Protein AF-A0A6J7QE34-F1 (afdb_monomer)

pLDDT: mean 70.09, std 14.31, range [37.53, 89.0]

Mean predicted aligned error: 12.64 Å

Secondary structure (DSSP, 8-state):
----PPTT-----EE----TT---------TT-TTHHHHHHHHHHHHHTTHHHHHHIIIIITT--SPEE-

Structure (mmCIF, N/CA/C/O backbone):
data_AF-A0A6J7QE34-F1
#
_entry.id   AF-A0A6J7QE34-F1
#
loop_
_atom_site.group_PDB
_atom_site.id
_atom_site.type_symbol
_atom_site.label_atom_id
_atom_site.label_alt_id
_atom_site.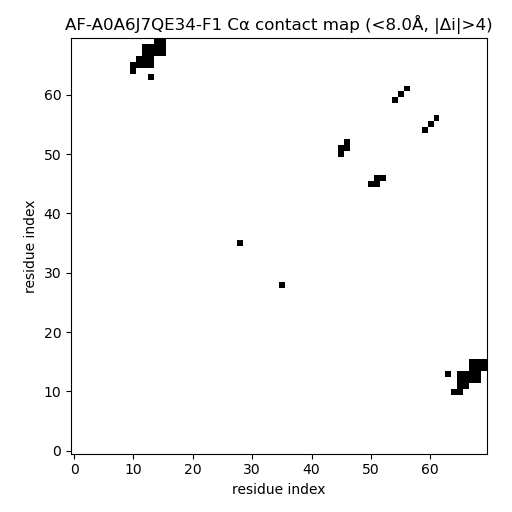label_comp_id
_atom_site.label_asym_id
_atom_site.label_entity_id
_atom_site.label_seq_id
_atom_site.pdbx_PDB_ins_code
_atom_site.Cartn_x
_atom_site.Cartn_y
_atom_site.Cartn_z
_atom_site.occupancy
_atom_site.B_iso_or_equiv
_atom_site.auth_seq_id
_atom_site.auth_comp_id
_atom_site.auth_asym_id
_atom_site.auth_atom_id
_atom_site.pdbx_PDB_model_num
ATOM 1 N N . MET A 1 1 ? -1.812 -15.351 -21.656 1.00 37.53 1 MET A N 1
ATOM 2 C CA . MET A 1 1 ? -1.115 -14.066 -21.869 1.00 37.53 1 MET A CA 1
ATOM 3 C C . MET A 1 1 ? 0.137 -14.390 -22.659 1.00 37.53 1 MET A C 1
ATOM 5 O O . MET A 1 1 ? 0.955 -15.132 -22.139 1.00 37.53 1 MET A O 1
ATOM 9 N N . SER A 1 2 ? 0.258 -13.929 -23.900 1.00 41.94 2 SER A N 1
ATOM 10 C CA . SER A 1 2 ? 1.515 -14.039 -24.649 1.00 41.94 2 SER A CA 1
ATOM 11 C C . SER A 1 2 ? 1.995 -12.625 -24.920 1.00 41.94 2 SER A C 1
ATOM 13 O O . SER A 1 2 ? 1.517 -11.974 -25.842 1.00 41.94 2 SER A O 1
ATOM 15 N N . ALA A 1 3 ? 2.880 -12.133 -24.056 1.00 48.62 3 ALA A N 1
ATOM 16 C CA . ALA A 1 3 ? 3.721 -10.997 -24.385 1.00 48.62 3 ALA A CA 1
ATOM 17 C C . ALA A 1 3 ? 4.884 -11.565 -25.202 1.00 48.62 3 ALA A C 1
ATOM 19 O O . ALA A 1 3 ? 5.693 -12.328 -24.682 1.00 48.62 3 ALA A O 1
ATOM 20 N N . VAL A 1 4 ? 4.902 -11.283 -26.501 1.00 55.19 4 VAL A N 1
ATOM 21 C CA . VAL A 1 4 ? 6.086 -11.523 -27.324 1.00 55.19 4 VAL A CA 1
ATOM 22 C C . VAL A 1 4 ? 6.920 -10.256 -27.219 1.00 55.19 4 VAL A C 1
ATOM 24 O O . VAL A 1 4 ? 6.532 -9.215 -27.744 1.00 55.19 4 VAL A O 1
ATOM 27 N N . GLU A 1 5 ? 8.033 -10.329 -26.493 1.00 56.59 5 GLU A N 1
ATOM 28 C CA . GLU A 1 5 ? 9.064 -9.297 -26.553 1.00 56.59 5 GLU A CA 1
ATOM 29 C C . GLU A 1 5 ? 9.699 -9.328 -27.944 1.00 56.59 5 GLU A C 1
ATOM 31 O O . GLU A 1 5 ? 10.144 -10.372 -28.425 1.00 56.59 5 GLU A O 1
ATOM 36 N N . VAL A 1 6 ? 9.709 -8.177 -28.618 1.00 64.06 6 VAL A N 1
ATOM 37 C CA . VAL A 1 6 ? 10.423 -8.026 -29.886 1.00 64.06 6 VAL A CA 1
ATOM 38 C C . VAL A 1 6 ? 11.919 -8.148 -29.582 1.00 64.06 6 VAL A C 1
ATOM 40 O O . VAL A 1 6 ? 12.419 -7.379 -28.756 1.00 64.06 6 VAL A O 1
ATOM 43 N N . PRO A 1 7 ? 12.661 -9.072 -30.219 1.00 55.94 7 PRO A N 1
ATOM 44 C CA . PRO A 1 7 ? 14.098 -9.172 -30.006 1.00 55.94 7 PRO A CA 1
ATOM 45 C C . PRO A 1 7 ? 14.773 -7.845 -30.389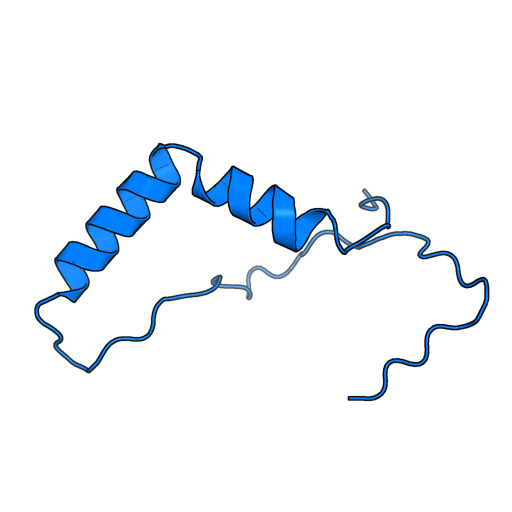 1.00 55.94 7 PRO A C 1
ATOM 47 O O . PRO A 1 7 ? 14.601 -7.355 -31.504 1.00 55.94 7 PRO A O 1
ATOM 50 N N . ASN A 1 8 ? 15.532 -7.268 -29.449 1.00 58.97 8 ASN A N 1
ATOM 51 C CA . ASN A 1 8 ? 16.151 -5.930 -29.511 1.00 58.97 8 ASN A CA 1
ATOM 52 C C . ASN A 1 8 ? 15.186 -4.727 -29.442 1.00 58.97 8 ASN A C 1
ATOM 54 O O . ASN A 1 8 ? 15.576 -3.608 -29.777 1.00 58.97 8 ASN A O 1
ATOM 58 N N . GLY A 1 9 ? 13.941 -4.918 -29.002 1.00 59.28 9 GLY A N 1
ATOM 59 C CA . GLY A 1 9 ? 13.041 -3.806 -28.703 1.00 59.28 9 GLY A CA 1
ATOM 60 C C . GLY A 1 9 ? 13.533 -3.009 -27.492 1.00 59.28 9 GLY A C 1
ATOM 61 O O . GLY A 1 9 ? 13.706 -3.562 -26.410 1.00 59.28 9 GLY A O 1
ATOM 62 N N . VAL A 1 10 ? 13.750 -1.705 -27.662 1.00 63.78 10 VAL A N 1
ATOM 63 C CA . VAL A 1 10 ? 14.053 -0.795 -26.549 1.00 63.78 10 VA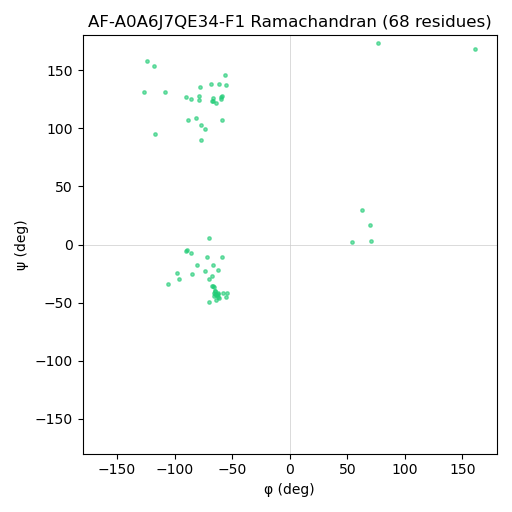L A CA 1
ATOM 64 C C . VAL A 1 10 ? 12.742 -0.234 -26.019 1.00 63.78 10 VAL A 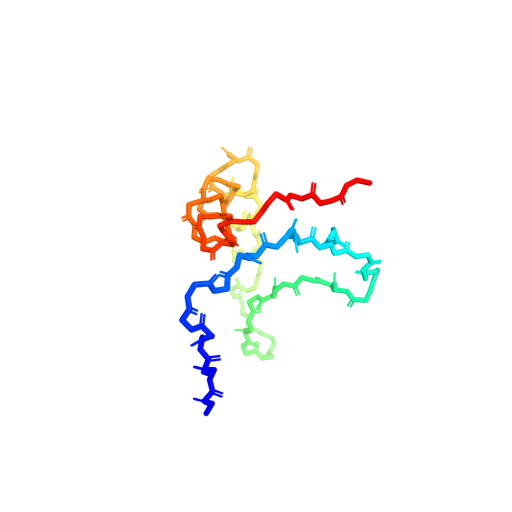C 1
ATOM 66 O O . VAL A 1 10 ? 11.958 0.342 -26.776 1.00 63.78 10 VAL A O 1
ATOM 69 N N . ILE A 1 11 ? 12.507 -0.362 -24.713 1.00 64.56 11 ILE A N 1
ATOM 70 C CA . ILE A 1 11 ? 11.384 0.321 -24.072 1.00 64.56 11 ILE A CA 1
ATOM 71 C C . ILE A 1 11 ? 11.751 1.805 -23.972 1.00 64.56 11 ILE A C 1
ATOM 73 O O . ILE A 1 11 ? 12.512 2.217 -23.099 1.00 64.56 11 ILE A O 1
ATOM 77 N N . ALA A 1 12 ? 11.235 2.601 -24.911 1.00 67.31 12 ALA A N 1
ATOM 78 C CA . ALA A 1 12 ? 11.549 4.026 -25.035 1.00 67.31 12 ALA A CA 1
ATOM 79 C C . ALA A 1 12 ? 11.125 4.849 -23.807 1.00 67.31 12 ALA A C 1
ATOM 81 O O . ALA A 1 12 ? 11.672 5.920 -23.559 1.00 67.31 12 ALA A O 1
ATOM 82 N N . GLY A 1 13 ? 10.174 4.340 -23.025 1.00 61.75 13 GLY A N 1
ATOM 83 C CA . GLY A 1 13 ? 9.806 4.908 -21.744 1.00 61.75 13 GLY A CA 1
ATOM 84 C C . GLY A 1 13 ? 8.435 4.453 -21.266 1.00 61.75 13 GLY A C 1
ATOM 85 O O . GLY A 1 13 ? 7.664 3.845 -22.010 1.00 61.75 13 GLY A O 1
ATOM 86 N N . GLN A 1 14 ? 8.147 4.743 -20.004 1.00 60.12 14 GLN A N 1
ATOM 87 C CA . GLN A 1 14 ? 6.854 4.503 -19.379 1.00 60.12 14 GLN A CA 1
ATOM 88 C C . GLN A 1 14 ? 6.161 5.849 -19.153 1.00 60.12 14 GLN A C 1
ATOM 90 O O . GLN A 1 14 ? 6.763 6.780 -18.615 1.00 60.12 14 GLN A O 1
ATOM 95 N N . PHE A 1 15 ? 4.894 5.965 -19.552 1.00 62.97 15 PHE A N 1
ATOM 96 C CA . PHE A 1 15 ? 4.082 7.119 -19.171 1.00 62.97 15 PHE A CA 1
ATOM 97 C C . PHE A 1 15 ? 3.804 7.063 -17.670 1.00 62.97 15 PHE A C 1
ATOM 99 O O . PHE A 1 15 ? 3.511 5.995 -17.126 1.00 62.97 15 PHE A O 1
ATOM 106 N N . ALA A 1 16 ? 3.881 8.209 -16.992 1.00 59.88 16 ALA A N 1
ATOM 107 C CA . ALA A 1 16 ? 3.385 8.300 -15.627 1.00 59.88 16 ALA A CA 1
ATOM 108 C C . ALA A 1 16 ? 1.913 7.857 -15.600 1.00 59.88 16 ALA A C 1
ATOM 110 O O . ALA A 1 16 ? 1.140 8.231 -16.481 1.00 59.88 16 ALA A O 1
ATOM 111 N N . ASN A 1 17 ? 1.523 7.064 -14.599 1.00 56.81 17 ASN A N 1
ATOM 112 C CA . ASN A 1 17 ? 0.117 6.720 -14.401 1.00 56.81 17 ASN A CA 1
ATOM 113 C C . ASN A 1 17 ? -0.677 8.020 -14.190 1.00 56.81 17 ASN A C 1
ATOM 115 O O . ASN A 1 17 ? -0.544 8.676 -13.157 1.00 56.81 17 ASN A O 1
ATOM 119 N N . VAL A 1 18 ? -1.460 8.412 -15.197 1.00 57.59 18 VAL A N 1
ATOM 120 C CA . VAL A 1 18 ? -2.302 9.624 -15.200 1.00 57.59 18 VAL A CA 1
ATOM 121 C C . VAL A 1 18 ? -3.707 9.360 -14.664 1.00 57.59 18 VAL A C 1
ATOM 123 O O . VAL A 1 18 ? -4.499 10.290 -14.487 1.00 57.59 18 VAL A O 1
ATOM 126 N N . ASP A 1 19 ? -4.031 8.100 -14.383 1.00 51.03 19 ASP A N 1
ATOM 127 C CA . ASP A 1 19 ? -5.374 7.711 -14.001 1.00 51.03 19 ASP A CA 1
ATOM 128 C C . ASP A 1 19 ? -5.678 8.068 -12.547 1.00 51.03 19 ASP A C 1
ATOM 130 O O . ASP A 1 19 ? -5.361 7.349 -11.603 1.00 51.03 19 ASP A O 1
ATOM 134 N N . LYS A 1 20 ? -6.449 9.148 -12.384 1.00 52.53 20 LYS A N 1
ATOM 135 C CA . LYS A 1 20 ? -7.247 9.411 -11.172 1.00 52.53 20 LYS A CA 1
ATOM 136 C C . LYS A 1 20 ? -8.257 8.283 -10.880 1.00 52.53 20 LYS A C 1
ATOM 138 O O . LYS A 1 20 ? -8.888 8.289 -9.824 1.00 52.53 20 LYS A O 1
ATOM 143 N N . ALA A 1 21 ? -8.450 7.363 -11.829 1.00 51.47 21 ALA A N 1
ATOM 144 C CA . ALA A 1 21 ? -9.278 6.171 -11.708 1.00 51.47 21 ALA A CA 1
ATOM 145 C C . ALA A 1 21 ? -8.577 5.015 -10.974 1.00 51.47 21 ALA A C 1
ATOM 147 O O . ALA A 1 21 ? -9.265 4.119 -10.477 1.00 51.47 21 ALA A O 1
ATOM 148 N N . ASP A 1 22 ? -7.247 5.044 -10.847 1.00 58.75 22 ASP A N 1
ATOM 149 C CA . ASP A 1 22 ? -6.512 4.052 -10.073 1.00 58.75 22 ASP A CA 1
ATOM 150 C C . ASP A 1 22 ? -6.667 4.374 -8.581 1.00 58.75 22 ASP A C 1
ATOM 152 O O . ASP A 1 22 ? -5.921 5.145 -7.976 1.00 58.75 22 ASP A O 1
ATOM 156 N N . LYS A 1 23 ? -7.713 3.809 -7.967 1.00 61.72 23 LYS A N 1
ATOM 157 C CA . LYS A 1 23 ? -7.954 3.925 -6.518 1.00 61.72 23 LYS A CA 1
ATOM 158 C C . LYS A 1 23 ? -6.935 3.126 -5.691 1.00 61.72 23 LYS A C 1
ATOM 160 O O . LYS A 1 23 ? -7.069 3.054 -4.467 1.00 61.72 23 LYS A O 1
ATOM 165 N N . GLY A 1 24 ? -5.930 2.547 -6.349 1.00 67.81 24 GLY A N 1
ATOM 166 C CA . GLY A 1 24 ? -4.913 1.698 -5.766 1.00 67.81 24 GLY A CA 1
ATOM 167 C C . GLY A 1 24 ? -5.410 0.285 -5.471 1.00 67.81 24 GLY A C 1
ATOM 168 O O . GLY A 1 24 ? -6.592 -0.046 -5.578 1.00 67.81 24 GLY A O 1
ATOM 169 N N . ALA A 1 25 ? -4.472 -0.563 -5.055 1.00 73.31 25 ALA A N 1
ATOM 170 C CA . ALA A 1 25 ? -4.763 -1.899 -4.561 1.00 73.31 25 ALA A CA 1
ATOM 171 C C . ALA A 1 25 ? -5.290 -1.847 -3.115 1.00 73.31 25 ALA A C 1
ATOM 173 O O . ALA A 1 25 ? -4.735 -1.154 -2.257 1.00 73.31 25 ALA A O 1
ATOM 174 N N . GLY A 1 26 ? -6.344 -2.614 -2.838 1.00 77.88 26 GLY A N 1
ATOM 175 C CA . GLY A 1 26 ? -6.919 -2.786 -1.504 1.00 77.88 26 GLY A CA 1
ATOM 176 C C . GLY A 1 26 ? -6.835 -4.235 -1.031 1.00 77.88 26 GLY A C 1
ATOM 177 O O . GLY A 1 26 ? -6.829 -5.162 -1.839 1.00 77.88 26 GLY A O 1
ATOM 178 N N . LEU A 1 27 ? -6.796 -4.442 0.287 1.00 80.19 27 LEU A N 1
ATOM 179 C CA . LEU A 1 27 ? -6.953 -5.778 0.862 1.00 80.19 27 LEU A CA 1
ATOM 180 C C . LEU A 1 27 ? -8.439 -6.146 0.869 1.00 80.19 27 LEU A C 1
ATOM 182 O O . LEU A 1 27 ? -9.269 -5.399 1.388 1.00 80.19 27 LEU A O 1
ATOM 186 N N . LEU A 1 28 ? -8.770 -7.310 0.312 1.00 85.06 28 LEU A N 1
ATOM 187 C CA . LEU A 1 28 ? -10.123 -7.854 0.345 1.00 85.06 28 LEU A CA 1
ATOM 188 C C . LEU A 1 28 ? -10.327 -8.637 1.647 1.00 85.06 28 LEU A C 1
ATOM 190 O O . LEU A 1 28 ? -9.569 -9.555 1.952 1.00 85.06 28 LEU A O 1
ATOM 194 N N . LEU A 1 29 ? -11.364 -8.288 2.408 1.00 84.94 29 LEU A N 1
ATOM 195 C CA . LEU A 1 29 ? -11.765 -9.003 3.620 1.00 84.94 29 LEU A CA 1
ATOM 196 C C . LEU A 1 29 ? -13.226 -9.447 3.522 1.00 84.94 29 LEU A C 1
ATOM 198 O O . LEU A 1 29 ? -14.023 -8.857 2.791 1.00 84.94 29 LEU A O 1
ATOM 202 N N . ALA A 1 30 ? -13.591 -10.460 4.311 1.00 83.31 30 ALA A N 1
ATOM 203 C CA . ALA A 1 30 ? -14.983 -10.859 4.478 1.00 83.31 30 ALA A CA 1
ATOM 204 C C . ALA A 1 30 ? -15.847 -9.681 4.970 1.00 83.31 30 ALA A C 1
ATOM 206 O O . ALA A 1 30 ? -15.410 -8.837 5.761 1.00 83.31 30 ALA A O 1
ATOM 207 N N . LYS A 1 31 ? -17.104 -9.633 4.519 1.00 76.56 31 LYS A N 1
ATOM 208 C CA . LYS A 1 31 ? -18.067 -8.600 4.923 1.00 76.56 31 LYS A CA 1
ATOM 209 C C . LYS A 1 31 ? -18.248 -8.623 6.44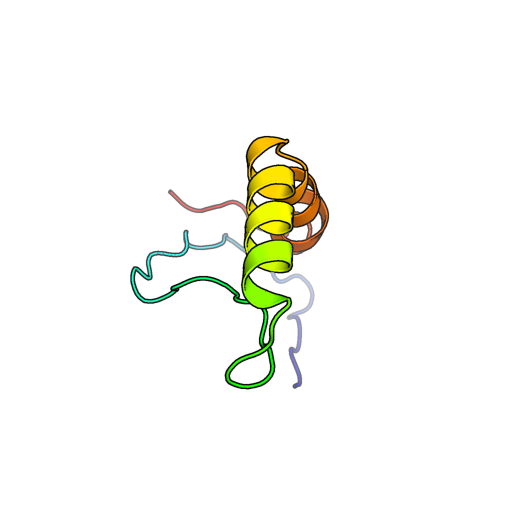9 1.00 76.56 31 LYS A C 1
ATOM 211 O O . LYS A 1 31 ? -18.558 -9.669 7.006 1.00 76.56 31 LYS A O 1
ATOM 216 N N . LYS A 1 32 ? -18.091 -7.462 7.104 1.00 79.19 32 LYS A N 1
ATOM 217 C CA . LYS A 1 32 ? -18.108 -7.283 8.577 1.00 79.19 32 LYS A CA 1
ATOM 218 C C . LYS A 1 32 ? -16.992 -8.028 9.331 1.00 79.19 32 LYS A C 1
ATOM 220 O O . LYS A 1 32 ? -17.179 -8.406 10.483 1.00 79.19 32 LYS A O 1
ATOM 225 N N . SER A 1 33 ? -15.831 -8.225 8.707 1.00 80.94 33 SER A N 1
ATOM 226 C CA . SER A 1 33 ? -14.687 -8.820 9.395 1.00 80.94 33 SER A CA 1
ATOM 227 C C . SER A 1 33 ? -14.264 -7.981 10.618 1.00 80.94 33 SER A C 1
ATOM 229 O O . SER A 1 33 ? -14.006 -6.782 10.474 1.00 80.94 33 SER A O 1
ATOM 231 N N . PRO A 1 34 ? -14.144 -8.577 11.820 1.00 85.75 34 PRO A N 1
ATOM 232 C CA . PRO A 1 34 ? -13.742 -7.849 13.027 1.00 85.75 34 PRO A CA 1
ATOM 233 C C . PRO A 1 34 ? -12.289 -7.356 12.956 1.00 85.75 34 PRO A C 1
ATOM 235 O O . PRO A 1 34 ? -11.908 -6.442 13.683 1.00 85.75 34 PRO A O 1
ATOM 238 N N . ILE A 1 35 ? -11.479 -7.921 12.053 1.00 88.00 35 ILE A N 1
ATOM 239 C CA . ILE A 1 35 ? -10.065 -7.566 11.891 1.00 88.00 35 ILE A CA 1
ATOM 240 C C . ILE A 1 35 ? -9.831 -6.422 10.902 1.00 88.00 35 ILE A C 1
ATOM 242 O O . ILE A 1 35 ? -8.693 -5.973 10.785 1.00 88.00 35 ILE A O 1
ATOM 246 N N . THR A 1 36 ? -10.861 -5.908 10.213 1.00 86.69 36 THR A N 1
ATOM 247 C CA . THR A 1 36 ? -10.688 -4.798 9.258 1.00 86.69 36 THR A CA 1
ATOM 248 C C . THR A 1 36 ? -9.997 -3.601 9.915 1.00 86.69 36 THR A C 1
ATOM 250 O O . THR A 1 36 ? -9.062 -3.053 9.342 1.00 86.69 36 THR A O 1
ATOM 253 N N . GLY A 1 37 ? -10.366 -3.249 11.152 1.00 86.50 37 GLY A N 1
ATOM 254 C CA . GLY A 1 37 ? -9.715 -2.156 11.884 1.00 86.50 37 GLY A CA 1
ATOM 255 C C . GLY A 1 37 ? -8.242 -2.426 12.214 1.00 86.50 37 GLY A C 1
ATOM 256 O O . GLY A 1 37 ? -7.409 -1.529 12.090 1.00 86.50 37 GLY A O 1
ATOM 257 N N . CYS A 1 38 ? -7.900 -3.660 12.596 1.00 88.31 38 CYS A N 1
ATOM 258 C CA . CYS A 1 38 ? -6.517 -4.062 12.865 1.00 88.31 38 CYS A CA 1
ATOM 259 C C . CYS A 1 38 ? -5.662 -4.021 11.595 1.00 88.31 38 CYS A C 1
ATOM 261 O O . CYS A 1 38 ? -4.558 -3.482 11.617 1.00 88.31 38 CYS A O 1
ATOM 263 N N . VAL A 1 39 ? -6.190 -4.540 10.485 1.00 86.50 39 VAL A N 1
ATOM 264 C CA . VAL A 1 39 ? -5.491 -4.575 9.195 1.00 86.50 39 VAL A CA 1
ATOM 265 C C . VAL A 1 39 ? -5.278 -3.165 8.648 1.00 86.50 39 VAL A C 1
ATOM 267 O O . VAL A 1 39 ? -4.174 -2.856 8.205 1.00 86.50 39 VAL A O 1
ATOM 270 N N . THR A 1 40 ? -6.271 -2.276 8.756 1.00 86.69 40 THR A N 1
ATOM 271 C CA . THR A 1 40 ? -6.102 -0.868 8.368 1.00 86.69 40 THR A CA 1
ATOM 272 C C . THR A 1 40 ? -5.013 -0.189 9.199 1.00 86.69 40 THR A C 1
ATOM 274 O O . THR A 1 40 ? -4.136 0.454 8.633 1.00 86.69 40 THR A O 1
ATOM 277 N N . LYS A 1 41 ? -5.000 -0.371 10.529 1.00 88.00 41 LYS A N 1
ATOM 278 C CA . LYS A 1 41 ? -3.955 0.211 11.393 1.00 88.00 41 LYS A CA 1
ATOM 279 C C . LYS A 1 41 ? -2.557 -0.312 11.059 1.00 88.00 41 LYS A C 1
ATOM 281 O O . LYS A 1 41 ? -1.615 0.472 11.012 1.00 88.00 41 LYS A O 1
ATOM 286 N N . ALA A 1 42 ? -2.423 -1.613 10.813 1.00 87.88 42 ALA A N 1
ATOM 287 C CA . ALA A 1 42 ? -1.151 -2.205 10.412 1.00 87.88 42 ALA A CA 1
ATOM 288 C C . ALA A 1 42 ? -0.674 -1.643 9.064 1.00 87.88 42 ALA A C 1
ATOM 290 O O . ALA A 1 42 ? 0.490 -1.278 8.931 1.00 87.88 42 ALA A O 1
ATOM 291 N N . LEU A 1 43 ? -1.576 -1.502 8.086 1.00 86.75 43 LEU A N 1
ATOM 292 C CA . LEU A 1 43 ? -1.243 -0.930 6.782 1.00 86.75 43 LEU A CA 1
ATOM 293 C C . LEU A 1 43 ? -0.778 0.529 6.894 1.00 86.75 43 LEU A C 1
ATOM 295 O O . LEU A 1 43 ? 0.200 0.905 6.254 1.00 86.75 43 LEU A O 1
ATOM 299 N N . GLU A 1 44 ? -1.428 1.336 7.733 1.00 87.19 44 GLU A N 1
ATOM 300 C CA . GLU A 1 44 ? -1.020 2.725 7.982 1.00 87.19 44 GLU A CA 1
ATOM 301 C C . GLU A 1 44 ? 0.340 2.816 8.700 1.00 87.19 44 GLU A C 1
ATOM 303 O O . GLU A 1 44 ? 1.164 3.673 8.372 1.00 87.19 44 GLU A O 1
ATOM 308 N N . ALA A 1 45 ? 0.647 1.885 9.608 1.00 89.00 45 ALA A N 1
ATOM 309 C CA . ALA A 1 45 ? 1.973 1.795 10.224 1.00 89.00 45 ALA A CA 1
ATOM 310 C C . ALA A 1 45 ? 3.062 1.436 9.193 1.00 89.00 45 ALA A C 1
ATOM 312 O O . ALA A 1 45 ? 4.119 2.061 9.162 1.00 89.00 45 ALA A O 1
ATOM 313 N N . VAL A 1 46 ? 2.786 0.487 8.292 1.00 86.06 46 VAL A N 1
ATOM 314 C CA . VAL A 1 46 ? 3.719 0.076 7.222 1.00 86.06 46 VAL A CA 1
ATOM 315 C C . VAL A 1 46 ? 3.877 1.158 6.140 1.00 86.06 46 VAL A C 1
ATOM 317 O O . VAL A 1 46 ? 4.935 1.285 5.520 1.00 86.06 46 VAL A O 1
ATOM 320 N N . ARG A 1 47 ? 2.841 1.972 5.907 1.00 85.31 47 ARG A N 1
ATOM 321 C CA . ARG A 1 47 ? 2.919 3.155 5.034 1.00 85.31 47 ARG A CA 1
ATOM 322 C C . ARG A 1 47 ? 3.755 4.262 5.655 1.00 85.31 47 ARG A C 1
ATOM 324 O O . ARG A 1 47 ? 4.652 4.778 4.993 1.00 85.31 47 ARG A O 1
ATOM 331 N N . SER A 1 48 ? 3.482 4.607 6.910 1.00 86.25 48 SER A N 1
ATOM 332 C CA . SER A 1 48 ? 4.198 5.677 7.615 1.00 86.25 48 SER A CA 1
ATOM 333 C C . SER A 1 48 ? 5.662 5.329 7.897 1.00 86.25 48 SER A C 1
ATOM 335 O O . SER A 1 48 ? 6.500 6.226 7.903 1.00 86.25 48 SER A O 1
ATOM 337 N N . SER A 1 49 ? 6.006 4.042 8.027 1.00 87.12 49 SER A N 1
ATOM 338 C CA . SER A 1 49 ? 7.403 3.595 8.124 1.00 87.12 49 SER A CA 1
ATOM 339 C C . SER A 1 49 ? 8.185 3.703 6.806 1.00 87.12 49 SER A C 1
ATOM 341 O O . SER A 1 49 ? 9.404 3.524 6.792 1.00 87.12 49 SER A O 1
ATOM 343 N N . GLY A 1 50 ? 7.509 3.961 5.679 1.00 84.44 50 GLY A N 1
ATOM 344 C CA . GLY A 1 50 ? 8.119 3.990 4.347 1.00 84.44 50 GLY A CA 1
ATOM 345 C C . GLY A 1 50 ? 8.534 2.611 3.820 1.00 84.44 50 GLY A C 1
ATOM 346 O O . GLY A 1 50 ? 9.078 2.504 2.719 1.00 84.44 50 GLY A O 1
ATOM 347 N N . GLU A 1 51 ? 8.267 1.536 4.561 1.00 86.44 51 GLU A N 1
ATOM 348 C CA . GLU A 1 51 ? 8.605 0.173 4.154 1.00 86.44 51 GLU A CA 1
ATOM 349 C C . GLU A 1 51 ? 7.778 -0.275 2.949 1.00 86.44 51 GLU A C 1
ATOM 351 O O . GLU A 1 51 ? 8.315 -0.888 2.023 1.00 86.44 51 GLU A O 1
ATOM 356 N N . LEU A 1 52 ? 6.509 0.148 2.884 1.00 83.44 52 LEU A N 1
ATOM 357 C CA . LEU A 1 52 ? 5.680 -0.084 1.703 1.00 83.44 52 LEU A CA 1
ATOM 358 C C . LEU A 1 52 ? 6.309 0.528 0.445 1.00 83.44 52 LEU A C 1
ATOM 360 O O . LEU A 1 52 ? 6.347 -0.119 -0.59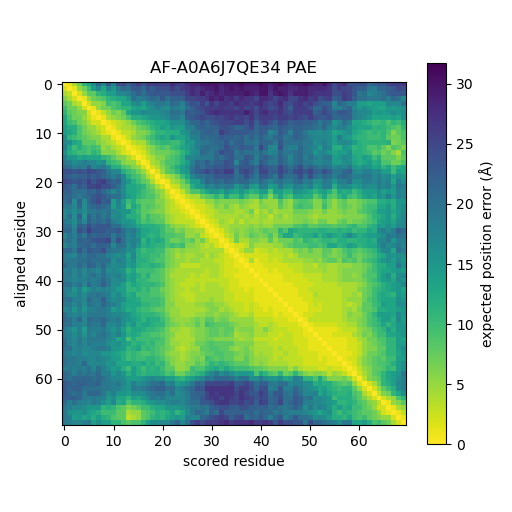5 1.00 83.44 52 LEU A O 1
ATOM 364 N N . ALA A 1 53 ? 6.859 1.741 0.543 1.00 80.94 53 ALA A N 1
ATOM 365 C CA . ALA A 1 53 ? 7.509 2.401 -0.587 1.00 80.94 53 ALA A CA 1
ATOM 366 C C . ALA A 1 53 ? 8.773 1.652 -1.037 1.00 80.94 53 ALA A C 1
ATOM 368 O O . ALA A 1 53 ? 9.024 1.547 -2.238 1.00 80.94 53 ALA A O 1
ATOM 369 N N . LYS A 1 54 ? 9.540 1.070 -0.103 1.00 82.12 54 LYS A N 1
ATOM 370 C CA . LYS A 1 54 ? 10.703 0.223 -0.428 1.00 82.12 54 LYS A CA 1
ATOM 371 C C . LYS A 1 54 ? 10.291 -1.046 -1.176 1.00 82.12 54 LYS A C 1
ATOM 373 O O . LYS A 1 54 ? 10.927 -1.394 -2.168 1.00 82.12 54 LYS A O 1
ATOM 378 N N . ILE A 1 55 ? 9.222 -1.713 -0.735 1.00 81.19 55 ILE A N 1
ATOM 379 C CA . ILE A 1 55 ? 8.678 -2.914 -1.392 1.00 81.19 55 ILE A CA 1
ATOM 380 C C . ILE A 1 55 ? 8.159 -2.559 -2.789 1.00 81.19 55 ILE A C 1
ATOM 382 O O . ILE A 1 55 ? 8.536 -3.215 -3.759 1.00 81.19 55 ILE A O 1
ATOM 386 N N . THR A 1 56 ? 7.372 -1.487 -2.909 1.00 77.81 56 THR A N 1
ATOM 387 C CA . THR A 1 56 ? 6.914 -0.963 -4.203 1.00 77.81 56 THR A CA 1
ATOM 388 C C . THR A 1 56 ? 8.104 -0.670 -5.107 1.00 77.81 56 THR A C 1
ATOM 390 O O . THR A 1 56 ? 8.125 -1.111 -6.248 1.00 77.81 56 THR A O 1
ATOM 393 N N . THR A 1 57 ? 9.147 -0.026 -4.585 1.00 73.69 57 THR A N 1
ATOM 394 C CA . THR A 1 57 ? 10.334 0.303 -5.381 1.00 73.69 57 THR A CA 1
ATOM 395 C C . THR A 1 57 ? 11.037 -0.946 -5.905 1.00 73.69 57 THR A C 1
ATOM 397 O O . THR A 1 57 ? 11.379 -1.045 -7.084 1.00 73.69 57 THR A O 1
ATOM 400 N N . LYS A 1 58 ? 11.212 -1.933 -5.026 1.00 76.75 58 LYS A N 1
ATOM 401 C CA . LYS A 1 58 ? 11.904 -3.183 -5.332 1.00 76.75 58 LYS A CA 1
ATOM 402 C C . LYS A 1 58 ? 11.179 -4.027 -6.381 1.00 76.75 58 LYS A C 1
ATOM 404 O O . LYS A 1 58 ? 11.843 -4.635 -7.210 1.00 76.75 58 LYS A O 1
ATOM 409 N N . TRP A 1 59 ? 9.851 -4.091 -6.330 1.00 73.12 59 TRP A N 1
ATOM 410 C CA . TRP A 1 59 ? 9.079 -5.029 -7.152 1.00 73.12 59 TRP A CA 1
ATOM 411 C C . TRP A 1 59 ? 8.349 -4.371 -8.325 1.00 73.12 59 TRP A C 1
ATOM 413 O O . TRP A 1 59 ? 8.236 -4.979 -9.388 1.00 73.12 59 TRP A O 1
ATOM 423 N N . LEU A 1 60 ? 7.876 -3.134 -8.155 1.00 65.81 60 LEU A N 1
ATOM 424 C CA . LEU A 1 60 ? 7.085 -2.415 -9.158 1.00 65.81 60 LEU A CA 1
ATOM 425 C C . LEU A 1 60 ? 7.922 -1.439 -9.995 1.00 65.81 60 LEU A C 1
ATOM 427 O O . LEU A 1 60 ? 7.552 -1.178 -11.134 1.00 65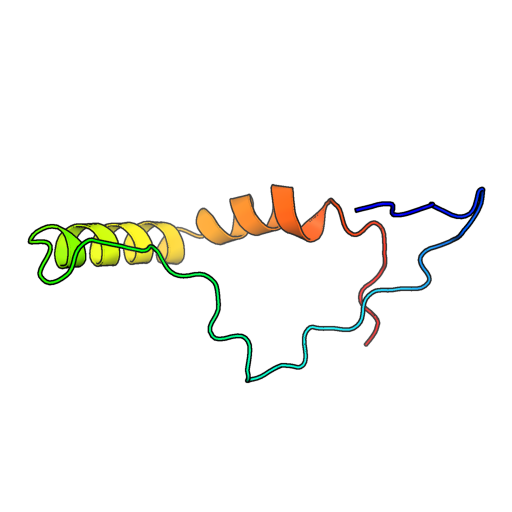.81 60 LEU A O 1
ATOM 431 N N . THR A 1 61 ? 9.061 -0.944 -9.498 1.00 59.44 61 THR A N 1
ATOM 432 C CA . THR A 1 61 ? 9.918 -0.010 -10.261 1.00 59.44 61 THR A CA 1
ATOM 433 C C . THR A 1 61 ? 11.060 -0.716 -10.992 1.00 59.44 61 THR A C 1
ATOM 435 O O . THR A 1 61 ? 11.469 -0.275 -12.062 1.00 59.44 61 THR A O 1
ATOM 438 N N . ALA A 1 62 ? 11.556 -1.838 -10.459 1.00 52.81 62 ALA A N 1
ATOM 439 C CA . ALA A 1 62 ? 12.675 -2.576 -11.054 1.00 52.81 62 ALA A CA 1
ATOM 440 C C . ALA A 1 62 ? 1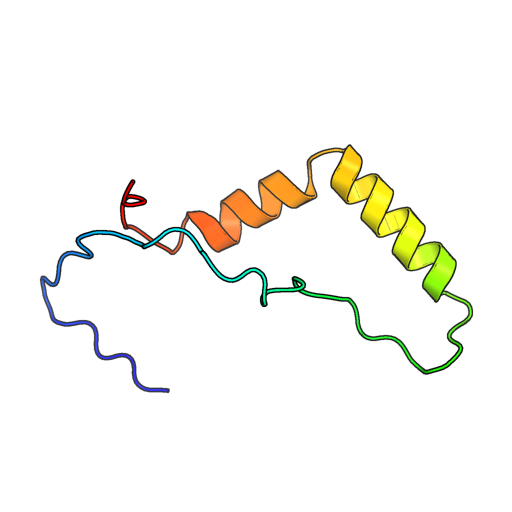2.301 -3.364 -12.326 1.00 52.81 62 ALA A C 1
ATOM 442 O O . ALA A 1 62 ? 13.172 -3.638 -13.146 1.00 52.81 62 ALA A O 1
ATOM 443 N N . SER A 1 63 ? 11.021 -3.697 -12.517 1.00 50.09 63 SER A N 1
ATOM 444 C CA . SER A 1 63 ? 10.560 -4.480 -13.676 1.00 50.09 63 SER A CA 1
ATOM 445 C C . SER A 1 63 ? 10.259 -3.633 -14.914 1.00 50.09 63 SER A C 1
ATOM 447 O O . SER A 1 63 ? 9.976 -4.190 -15.969 1.00 50.09 63 SER A O 1
ATOM 449 N N . ALA A 1 64 ? 10.283 -2.301 -14.809 1.00 53.31 64 ALA A N 1
ATOM 450 C CA . ALA A 1 64 ? 9.884 -1.454 -15.926 1.00 53.31 64 ALA A CA 1
ATOM 451 C C . ALA A 1 64 ? 11.015 -1.198 -16.926 1.00 53.31 64 ALA A C 1
ATOM 453 O O . ALA A 1 64 ? 10.698 -0.918 -18.073 1.00 53.31 64 ALA A O 1
ATOM 454 N N . GLY A 1 65 ? 12.299 -1.262 -16.529 1.00 49.81 65 GLY A N 1
ATOM 455 C CA . GLY A 1 65 ? 13.468 -1.088 -17.420 1.00 49.81 65 GLY A CA 1
ATOM 456 C C . GLY A 1 65 ? 13.495 0.202 -18.262 1.00 49.81 65 GLY A C 1
ATOM 457 O O . GLY A 1 65 ? 14.408 0.405 -19.056 1.00 49.81 65 GLY A O 1
ATOM 458 N N . ALA A 1 66 ? 12.501 1.068 -18.092 1.00 53.62 66 ALA A N 1
ATOM 459 C CA . ALA A 1 66 ? 12.124 2.113 -19.014 1.00 53.62 66 ALA A CA 1
ATOM 460 C C . ALA A 1 66 ? 12.089 3.435 -18.256 1.00 53.62 66 ALA A C 1
ATOM 462 O O . ALA A 1 66 ? 11.493 3.510 -17.175 1.00 53.62 66 ALA A O 1
ATOM 463 N N . PRO A 1 67 ? 12.721 4.487 -18.790 1.00 55.62 67 PRO A N 1
ATOM 464 C CA . PRO A 1 67 ? 12.683 5.798 -18.165 1.00 55.62 67 PRO A CA 1
ATOM 465 C C . PRO A 1 67 ? 11.236 6.303 -18.088 1.00 55.62 67 PRO A C 1
ATOM 467 O O . PRO A 1 67 ? 10.471 6.162 -19.043 1.00 55.62 67 PRO A O 1
ATOM 470 N N . LEU A 1 68 ? 10.849 6.910 -16.960 1.00 59.00 68 LEU A N 1
ATOM 471 C CA . LEU A 1 68 ? 9.601 7.671 -16.910 1.00 59.00 68 LEU A CA 1
ATOM 472 C C . LEU A 1 68 ? 9.721 8.862 -17.863 1.00 59.00 68 LEU A C 1
ATOM 474 O O . LEU A 1 68 ? 10.612 9.700 -17.700 1.00 59.00 68 LEU A O 1
ATOM 478 N N . LEU A 1 69 ? 8.809 8.943 -18.826 1.00 58.00 69 LEU A N 1
ATOM 479 C CA . LEU A 1 69 ? 8.699 10.094 -19.714 1.00 58.00 69 LEU A CA 1
ATOM 480 C C . LEU A 1 69 ? 7.959 11.210 -18.960 1.00 58.00 69 LEU A C 1
ATOM 482 O O . LEU A 1 69 ? 6.869 10.980 -18.430 1.00 58.00 69 LEU A O 1
ATOM 486 N N . LYS A 1 70 ? 8.592 12.384 -18.864 1.00 59.16 70 LYS A N 1
ATOM 487 C CA . LYS A 1 70 ? 8.017 13.624 -18.321 1.00 59.16 70 LYS A CA 1
ATOM 488 C C . LYS A 1 70 ? 7.429 14.476 -19.432 1.00 59.16 70 LYS A C 1
ATOM 490 O O . LYS A 1 70 ? 8.054 14.508 -20.514 1.00 59.16 70 LYS A O 1
#

Foldseek 3Di:
DDDDDDVVDDQQADEDPPDPVCPDDDDDDDDPDPCPVVVVVVVVVCVVVCVVVVVCCVPVVVPGNGHHDD

Organism: NCBI:txid449393

Solvent-accessible surface area (backbone atoms only — not comparable to full-atom val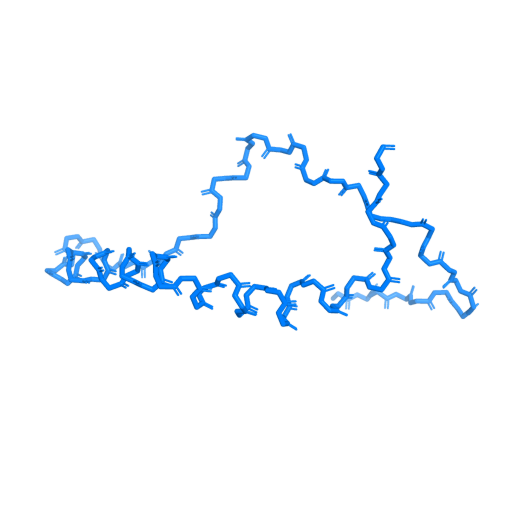ues): 4713 Å² total; per-residue (Å²): 137,86,85,78,78,60,90,89,66,74,66,87,46,36,76,66,90,78,58,87,79,65,84,67,91,76,89,88,72,65,90,88,48,86,54,54,66,57,52,52,52,50,50,52,52,39,51,74,68,45,52,50,56,52,51,44,45,63,64,65,56,63,75,58,86,33,55,73,55,128

Radius of gyration: 17.21 Å; Cα contacts (8 Å, |Δi|>4): 27; chains: 1; bounding box: 34×28×43 Å

Sequence (70 aa):
MSAVEVPNGVIAGQFANVDKADKGAGLLLAKKSPITGCVTKALEAVRSSGELAKITTKWLTASAGAPLLK